Protein AF-A0A8J5S423-F1 (afdb_monomer_lite)

Foldseek 3Di:
DDDDDDDDDDDDDDDDDDDDDDDDDDDDDDDDDPPPPPDPDPPPPPQDDLLCQQVDPVNLLVLLVVLLQCLLVLVLVVSLVSLQSSCVSNVNPCSQVSRQLVSNQNSLLVCCVVPNLVVSLVSLVSCVVSPHAVVSNDDPSSVVSLVVSLVVCVVVVVVVVSVVSVVSVCVRNVSPDDPD

Radius of gyration: 28.6 Å; chains: 1; bounding box: 34×85×87 Å

Organism: Zizania palustris (NCBI:txid103762)

Sequence (180 aa):
MALAMTSSTPQPPPDFRRRRRRPRLQPAAPGPRSSCSPSPSPKAKALPLLSDVGRDPTTIKYYSRVASSLAGAGRLREFLLAAEGLRAASGGAGFEGRISRHLLSRGVADALRDHGLPHVLEFFRDANRVGIRAAMMLDSDASDTVAAACRLLLGESRMVEFVEVVEALARNVASNLPNV

Structure (mmCIF, N/CA/C/O backbone):
data_AF-A0A8J5S423-F1
#
_entry.id   AF-A0A8J5S423-F1
#
loop_
_atom_site.group_PDB
_atom_site.id
_atom_site.type_symbol
_atom_site.label_atom_id
_atom_site.label_alt_id
_atom_site.label_comp_id
_atom_site.label_asym_id
_atom_site.label_entity_id
_atom_site.label_seq_id
_atom_site.pdbx_PDB_ins_code
_atom_site.Cartn_x
_atom_site.Cartn_y
_atom_site.Cartn_z
_atom_site.occupancy
_atom_site.B_iso_or_equiv
_atom_site.auth_seq_id
_atom_site.auth_comp_id
_atom_site.auth_asym_id
_atom_site.auth_atom_id
_atom_site.pdbx_PDB_model_num
ATOM 1 N N . MET A 1 1 ? 11.941 -46.497 48.799 1.00 43.31 1 MET A N 1
ATOM 2 C CA . MET A 1 1 ? 11.034 -47.078 47.781 1.00 43.31 1 MET A CA 1
ATOM 3 C C . MET A 1 1 ? 10.722 -45.954 46.795 1.00 43.31 1 MET A C 1
ATOM 5 O O . MET A 1 1 ? 10.019 -45.039 47.179 1.00 43.31 1 MET A O 1
ATOM 9 N N . ALA A 1 2 ? 11.537 -45.712 45.764 1.00 44.97 2 ALA A N 1
ATOM 10 C CA . ALA A 1 2 ? 11.645 -46.403 44.466 1.00 44.97 2 ALA A CA 1
ATOM 11 C C . ALA A 1 2 ? 10.384 -46.247 43.581 1.00 44.97 2 ALA A C 1
ATOM 13 O O . ALA A 1 2 ? 9.296 -46.653 43.970 1.00 44.97 2 ALA A O 1
ATOM 14 N N . LEU A 1 3 ? 10.594 -45.600 42.427 1.00 47.16 3 LEU A N 1
ATOM 15 C CA . LEU A 1 3 ? 9.656 -45.019 41.453 1.00 47.16 3 LEU A CA 1
ATOM 16 C C . LEU A 1 3 ? 8.924 -46.054 40.581 1.00 47.16 3 LEU A C 1
ATOM 18 O O . LEU A 1 3 ? 9.516 -47.069 40.227 1.00 47.16 3 LEU A O 1
ATOM 22 N N . ALA A 1 4 ? 7.731 -45.705 40.082 1.00 48.38 4 ALA A N 1
ATOM 23 C CA . ALA A 1 4 ? 7.267 -46.152 38.764 1.00 48.38 4 ALA A CA 1
ATOM 24 C C . ALA A 1 4 ? 6.258 -45.158 38.156 1.00 48.38 4 ALA A C 1
ATOM 26 O O . ALA A 1 4 ? 5.105 -45.068 38.568 1.00 48.38 4 ALA A O 1
ATOM 27 N N . MET A 1 5 ? 6.737 -44.411 37.162 1.00 46.78 5 MET A N 1
ATOM 28 C CA . MET A 1 5 ? 5.9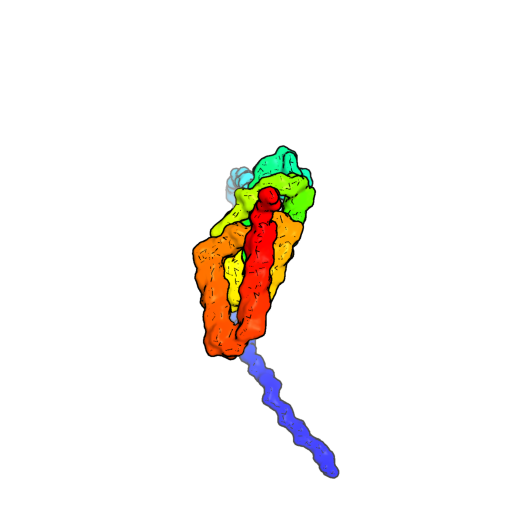57 -43.663 36.175 1.00 46.78 5 MET A CA 1
ATOM 29 C C . MET A 1 5 ? 5.451 -44.639 35.107 1.00 46.78 5 MET A C 1
ATOM 31 O O . MET A 1 5 ? 6.238 -45.465 34.645 1.00 46.78 5 MET A O 1
ATOM 35 N N . THR A 1 6 ? 4.209 -44.505 34.630 1.00 56.97 6 THR A N 1
ATOM 36 C CA . THR A 1 6 ? 3.843 -45.034 33.305 1.00 56.97 6 THR A CA 1
ATOM 37 C C . THR A 1 6 ? 3.117 -43.969 32.490 1.00 56.97 6 THR A C 1
ATOM 39 O O . THR A 1 6 ? 2.113 -43.392 32.894 1.00 56.97 6 THR A O 1
ATOM 42 N N . SER A 1 7 ? 3.750 -43.665 31.362 1.00 41.97 7 SER A N 1
ATOM 43 C CA . SER A 1 7 ? 3.350 -42.766 30.287 1.00 41.97 7 SER A CA 1
ATOM 44 C C . SER A 1 7 ? 2.575 -43.572 29.240 1.00 41.97 7 SER A C 1
ATOM 46 O O . SER A 1 7 ? 2.866 -44.754 29.040 1.00 41.97 7 SER A O 1
ATOM 48 N N . SER A 1 8 ? 1.589 -42.976 28.567 1.00 46.00 8 SER A N 1
ATOM 49 C CA . SER A 1 8 ? 0.878 -43.617 27.450 1.00 46.00 8 SER A CA 1
ATOM 50 C C . SER A 1 8 ? 0.351 -42.577 26.454 1.00 46.00 8 SER A C 1
ATOM 52 O O . SER A 1 8 ? -0.717 -42.009 26.651 1.00 46.00 8 SER A O 1
ATOM 54 N N . THR A 1 9 ? 1.084 -42.375 25.357 1.00 54.28 9 THR A N 1
ATOM 55 C CA . THR A 1 9 ? 0.652 -41.666 24.134 1.00 54.28 9 THR A CA 1
ATOM 56 C C . THR A 1 9 ? 1.403 -42.289 22.938 1.00 54.28 9 THR A C 1
ATOM 58 O O . THR A 1 9 ? 2.501 -42.806 23.136 1.00 54.28 9 THR A O 1
ATOM 61 N N . PRO A 1 10 ? 0.958 -42.121 21.680 1.00 49.56 10 PRO A N 1
ATOM 62 C CA . PRO A 1 10 ? -0.181 -42.738 20.991 1.00 49.56 10 PRO A CA 1
ATOM 63 C C . PRO A 1 10 ? 0.266 -43.754 19.905 1.00 49.56 10 PRO A C 1
ATOM 65 O O . PRO A 1 10 ? 1.390 -43.702 19.410 1.00 49.56 10 PRO A O 1
ATOM 68 N N . GLN A 1 11 ? -0.631 -44.648 19.470 1.00 50.19 11 GLN A N 1
ATOM 69 C CA . GLN A 1 11 ? -0.379 -45.607 18.378 1.00 50.19 11 GLN A CA 1
ATOM 70 C C . GLN A 1 11 ? -1.007 -45.142 17.041 1.00 50.19 11 GLN A C 1
ATOM 72 O O . GLN A 1 11 ? -2.181 -44.766 17.039 1.00 50.19 11 GLN A O 1
ATOM 77 N N . PRO A 1 12 ? -0.281 -45.184 15.903 1.00 58.66 12 PRO A N 1
ATOM 78 C CA . PRO A 1 12 ? -0.814 -44.853 14.577 1.00 58.66 12 PRO A CA 1
ATOM 79 C C . PRO A 1 12 ? -1.509 -46.055 13.892 1.00 58.66 12 PRO A C 1
ATOM 81 O O . PRO A 1 12 ? -1.185 -47.206 14.199 1.00 58.66 12 PRO A O 1
ATOM 84 N N . PRO A 1 13 ? -2.439 -45.821 12.941 1.00 66.38 13 PRO A N 1
ATOM 85 C CA . PRO A 1 13 ? -3.102 -46.886 12.186 1.00 66.38 13 PRO A CA 1
ATOM 86 C C . PRO A 1 13 ? -2.179 -47.525 11.123 1.00 66.38 13 PRO A C 1
ATOM 88 O O . PRO A 1 13 ? -1.301 -46.849 10.585 1.00 66.38 13 PRO A O 1
ATOM 91 N N . PRO A 1 14 ? -2.367 -48.818 10.787 1.00 53.50 14 PRO A N 1
ATOM 92 C CA . PRO A 1 14 ? -1.494 -49.544 9.867 1.00 53.50 14 PRO A CA 1
ATOM 93 C C . PRO A 1 14 ? -1.810 -49.312 8.378 1.00 53.50 14 PRO A C 1
ATOM 95 O O . PRO A 1 14 ? -2.955 -49.395 7.932 1.00 53.50 14 PRO A O 1
ATOM 98 N N . ASP A 1 15 ? -0.738 -49.125 7.602 1.00 43.88 15 ASP A N 1
ATOM 99 C CA . ASP A 1 15 ? -0.697 -49.091 6.138 1.00 43.88 15 ASP A CA 1
ATOM 100 C C . ASP A 1 15 ? -1.063 -50.447 5.505 1.00 43.88 15 ASP A C 1
ATOM 102 O O . ASP A 1 15 ? -0.307 -51.422 5.577 1.00 43.88 15 ASP A O 1
ATOM 106 N N . PHE A 1 16 ? -2.160 -50.499 4.747 1.00 42.00 16 PHE A N 1
ATOM 107 C CA . PHE A 1 16 ? -2.440 -51.621 3.848 1.00 42.00 16 PHE A CA 1
ATOM 108 C C . PHE A 1 16 ? -1.666 -51.485 2.531 1.00 42.00 16 PHE A C 1
ATOM 110 O O . PHE A 1 16 ? -2.187 -51.101 1.484 1.00 42.00 16 PHE A O 1
ATOM 117 N N . ARG A 1 17 ? -0.394 -51.897 2.553 1.00 41.16 17 ARG A N 1
ATOM 118 C CA . ARG A 1 17 ? 0.333 -52.287 1.338 1.00 41.16 17 ARG A CA 1
ATOM 119 C C . ARG A 1 17 ? -0.043 -53.713 0.941 1.00 41.16 17 ARG A C 1
ATOM 121 O O . ARG A 1 17 ? 0.422 -54.648 1.581 1.00 41.16 17 ARG A O 1
ATOM 128 N N . ARG A 1 18 ? -0.753 -53.908 -0.180 1.00 41.28 18 ARG A N 1
ATOM 129 C CA . ARG A 1 18 ? -0.580 -55.090 -1.061 1.00 41.28 18 ARG A CA 1
ATOM 130 C C . ARG A 1 18 ? -1.420 -54.991 -2.340 1.00 41.28 18 ARG A C 1
ATOM 132 O O . ARG A 1 18 ? -2.567 -55.409 -2.376 1.00 41.28 18 ARG A O 1
ATOM 139 N N . ARG A 1 19 ? -0.776 -54.615 -3.447 1.00 39.91 19 ARG A N 1
ATOM 140 C CA . ARG A 1 19 ? -0.664 -55.511 -4.614 1.00 39.91 19 ARG A CA 1
ATOM 141 C C . ARG A 1 19 ? 0.365 -54.981 -5.606 1.00 39.91 19 ARG A C 1
ATOM 143 O O . ARG A 1 19 ? 0.083 -54.203 -6.506 1.00 39.91 19 ARG A O 1
ATOM 150 N N . ARG A 1 20 ? 1.586 -55.496 -5.452 1.00 44.31 20 ARG A N 1
ATOM 151 C CA . ARG A 1 20 ? 2.531 -55.637 -6.559 1.00 44.31 20 ARG A CA 1
ATOM 152 C C . ARG A 1 20 ? 1.884 -56.532 -7.621 1.00 44.31 20 ARG A C 1
ATOM 154 O O . ARG A 1 20 ? 1.627 -57.703 -7.354 1.00 44.31 20 ARG A O 1
ATOM 161 N N . ARG A 1 21 ? 1.685 -56.016 -8.830 1.00 43.97 21 ARG A N 1
ATOM 162 C CA . ARG A 1 21 ? 1.721 -56.825 -10.053 1.00 43.97 21 ARG A CA 1
ATOM 163 C C . ARG A 1 21 ? 2.684 -56.144 -11.016 1.00 43.97 21 ARG A C 1
ATOM 165 O O . ARG A 1 21 ? 2.407 -55.079 -11.546 1.00 43.97 21 ARG A O 1
ATOM 172 N N . ARG A 1 22 ? 3.854 -56.754 -11.159 1.00 47.19 22 ARG A N 1
ATOM 173 C CA . ARG A 1 22 ? 4.866 -56.477 -12.183 1.00 47.19 22 ARG A CA 1
ATOM 174 C C . ARG A 1 22 ? 5.007 -57.770 -13.017 1.00 47.19 22 ARG A C 1
ATOM 176 O O . ARG A 1 22 ? 4.489 -58.803 -12.595 1.00 47.19 22 ARG A O 1
ATOM 183 N N . PRO A 1 23 ? 5.660 -57.732 -14.181 1.00 45.72 23 PRO A N 1
ATOM 184 C CA . PRO A 1 23 ? 5.053 -57.576 -15.499 1.00 45.72 23 PRO A CA 1
ATOM 185 C C . PRO A 1 23 ? 5.061 -58.893 -16.296 1.00 45.72 23 PRO A C 1
ATOM 187 O O . PRO A 1 23 ? 5.948 -59.723 -16.118 1.00 45.72 23 PRO A O 1
ATOM 190 N N . ARG A 1 24 ? 4.103 -59.080 -17.211 1.00 38.50 24 ARG A N 1
ATOM 191 C CA . ARG A 1 24 ? 4.120 -60.218 -18.142 1.00 38.50 24 ARG A CA 1
ATOM 192 C C . ARG A 1 24 ? 4.759 -59.768 -19.456 1.00 38.50 24 ARG A C 1
ATOM 194 O O . ARG A 1 24 ? 4.181 -58.963 -20.175 1.00 38.50 24 ARG A O 1
ATOM 201 N N . LEU A 1 25 ? 5.962 -60.270 -19.720 1.00 40.72 25 LEU A N 1
ATOM 202 C CA . LEU A 1 25 ? 6.638 -60.195 -21.013 1.00 40.72 25 LEU A CA 1
ATOM 203 C C . LEU A 1 25 ? 5.853 -61.036 -22.032 1.00 40.72 25 LEU A C 1
ATOM 205 O O . LEU A 1 25 ? 5.560 -62.202 -21.767 1.00 40.72 25 LEU A O 1
ATOM 209 N N . GLN A 1 26 ? 5.539 -60.457 -23.188 1.00 47.12 26 GLN A N 1
ATOM 210 C CA . GLN A 1 26 ? 5.274 -61.195 -24.425 1.00 47.12 26 GLN A CA 1
ATOM 211 C C . GLN A 1 26 ? 6.060 -60.525 -25.566 1.00 47.12 26 GLN A C 1
ATOM 213 O O . GLN A 1 26 ? 5.996 -59.300 -25.681 1.00 47.12 26 GLN A O 1
ATOM 218 N N . PRO A 1 27 ? 6.819 -61.288 -26.372 1.00 45.03 27 PRO A N 1
ATOM 219 C CA . PRO A 1 27 ? 7.501 -60.793 -27.566 1.00 45.03 27 PRO A CA 1
ATOM 220 C C . PRO A 1 27 ? 6.748 -61.144 -28.869 1.00 45.03 27 PRO A C 1
ATOM 222 O O . PRO A 1 27 ? 6.054 -62.156 -28.902 1.00 45.03 27 PRO A O 1
ATOM 225 N N . ALA A 1 28 ? 6.995 -60.334 -29.919 1.00 38.12 28 ALA A N 1
ATOM 226 C CA . ALA A 1 28 ? 6.654 -60.443 -31.365 1.00 38.12 28 ALA A CA 1
ATOM 227 C C . ALA A 1 28 ? 5.706 -59.307 -31.819 1.00 38.12 28 ALA A C 1
ATOM 229 O O . ALA A 1 28 ? 4.740 -59.028 -31.125 1.00 38.12 28 ALA A O 1
ATOM 230 N N . ALA A 1 29 ? 5.854 -58.575 -32.931 1.00 47.22 29 ALA A N 1
ATOM 231 C CA . ALA A 1 29 ? 6.768 -58.517 -34.082 1.00 47.22 29 ALA A CA 1
ATOM 232 C C . ALA A 1 29 ? 6.645 -57.081 -34.702 1.00 47.22 29 ALA A C 1
ATOM 234 O O . ALA A 1 29 ? 5.793 -56.313 -34.246 1.00 47.22 29 ALA A O 1
ATOM 235 N N . PRO A 1 30 ? 7.468 -56.656 -35.686 1.00 47.84 30 PRO A N 1
ATOM 236 C CA . PRO A 1 30 ? 7.615 -55.242 -36.051 1.00 47.84 30 PRO A CA 1
ATOM 237 C C . PRO A 1 30 ? 6.542 -54.752 -37.044 1.00 47.84 30 PRO A C 1
ATOM 239 O O . PRO A 1 30 ? 6.452 -55.237 -38.168 1.00 47.84 30 PRO A O 1
ATOM 242 N N . GLY A 1 31 ? 5.760 -53.751 -36.628 1.00 41.75 31 GLY A N 1
ATOM 243 C CA . GLY A 1 31 ? 4.849 -52.965 -37.472 1.00 41.75 31 GLY A CA 1
ATOM 244 C C . GLY A 1 31 ? 5.438 -51.590 -37.833 1.00 41.75 31 GLY A C 1
ATOM 245 O O . GLY A 1 31 ? 6.354 -51.124 -37.152 1.00 41.75 31 GLY A O 1
ATOM 246 N N . PRO A 1 32 ? 4.968 -50.950 -38.918 1.00 43.28 32 PRO A N 1
ATOM 247 C CA . PRO A 1 32 ? 5.716 -49.945 -39.666 1.00 43.28 32 PRO A CA 1
ATOM 248 C C . PRO A 1 32 ? 5.906 -48.641 -38.888 1.00 43.28 32 PRO A C 1
ATOM 250 O O . PRO A 1 32 ? 5.054 -48.204 -38.116 1.00 43.28 32 PRO A O 1
ATOM 253 N N . ARG A 1 33 ? 7.061 -48.015 -39.127 1.00 47.50 33 ARG A N 1
ATOM 254 C CA . ARG A 1 33 ? 7.491 -46.747 -38.538 1.00 47.50 33 ARG A CA 1
ATOM 255 C C . ARG A 1 33 ? 6.477 -45.647 -38.864 1.00 47.50 33 ARG A C 1
ATOM 257 O O . ARG A 1 33 ? 6.508 -45.081 -39.950 1.00 47.50 33 ARG A O 1
ATOM 264 N N . SER A 1 34 ? 5.622 -45.317 -37.900 1.00 43.59 34 SER A N 1
ATOM 265 C CA . SER A 1 34 ? 4.985 -44.004 -37.857 1.00 43.59 34 SER A CA 1
ATOM 266 C C . SER A 1 34 ? 6.089 -42.986 -37.588 1.00 43.59 34 SER A C 1
ATOM 268 O O . SER A 1 34 ? 6.677 -42.959 -36.503 1.00 43.59 34 SER A O 1
ATOM 270 N N . SER A 1 35 ? 6.435 -42.196 -38.601 1.00 49.72 35 SER A N 1
ATOM 271 C CA . SER A 1 35 ? 7.267 -41.012 -38.440 1.00 49.72 35 SER A CA 1
ATOM 272 C C . SER A 1 35 ? 6.474 -39.979 -37.640 1.00 49.72 35 SER A C 1
ATOM 274 O O . SER A 1 35 ? 5.864 -39.071 -38.203 1.00 49.72 35 SER A O 1
ATOM 276 N N . CYS A 1 36 ? 6.470 -40.124 -36.316 1.00 41.59 36 CYS A N 1
ATOM 277 C CA . CYS A 1 36 ? 6.138 -39.028 -35.423 1.00 41.59 36 CYS A CA 1
ATOM 278 C C . CYS A 1 36 ? 7.221 -37.965 -35.606 1.00 41.59 36 CYS A C 1
ATOM 280 O O . CYS A 1 36 ? 8.282 -38.017 -34.984 1.00 41.59 36 CYS A O 1
ATOM 282 N N . SER A 1 37 ? 6.960 -37.007 -36.493 1.00 54.91 37 SER A N 1
ATOM 283 C CA . SER A 1 37 ? 7.605 -35.704 -36.436 1.00 54.91 37 SER A CA 1
ATOM 284 C C . SER A 1 37 ? 7.499 -35.205 -34.992 1.00 54.91 37 SER A C 1
ATOM 286 O O . SER A 1 37 ? 6.381 -35.188 -34.464 1.00 54.91 37 SER A O 1
ATOM 288 N N . PRO A 1 38 ? 8.604 -34.832 -34.324 1.00 54.28 38 PRO A N 1
ATOM 289 C CA . PRO A 1 38 ? 8.511 -34.249 -32.999 1.00 54.28 38 PRO A CA 1
ATOM 290 C C . PRO A 1 38 ? 7.680 -32.975 -33.130 1.00 54.28 38 PRO A C 1
ATOM 292 O O . PRO A 1 38 ? 8.092 -32.013 -33.777 1.00 54.28 38 PRO A O 1
ATOM 295 N N . SER A 1 39 ? 6.475 -32.989 -32.559 1.00 58.88 39 SER A N 1
ATOM 296 C CA . SER A 1 39 ? 5.691 -31.777 -32.358 1.00 58.88 39 SER A CA 1
ATOM 297 C C . SER A 1 39 ? 6.609 -30.757 -31.685 1.00 58.88 39 SER A C 1
ATOM 299 O O . SER A 1 39 ? 7.249 -31.128 -30.692 1.00 58.88 39 SER A O 1
ATOM 301 N N . PRO A 1 40 ? 6.719 -29.515 -32.188 1.00 55.31 40 PRO A N 1
ATOM 302 C CA . PRO A 1 40 ? 7.543 -28.517 -31.535 1.00 55.31 40 PRO A CA 1
ATOM 303 C C . PRO A 1 40 ? 7.009 -28.364 -30.115 1.00 55.31 40 PRO A C 1
ATOM 305 O O . PRO A 1 40 ? 5.861 -27.966 -29.908 1.00 55.31 40 PRO A O 1
ATOM 308 N N . SER A 1 41 ? 7.826 -28.746 -29.134 1.00 62.72 41 SER A N 1
ATOM 309 C CA . SER A 1 41 ? 7.550 -28.432 -27.743 1.00 62.72 41 SER A CA 1
ATOM 310 C C . SER A 1 41 ? 7.286 -26.927 -27.661 1.00 62.72 41 SER A C 1
ATOM 312 O O . SER A 1 41 ? 7.962 -26.155 -28.357 1.00 62.72 41 SER A O 1
ATOM 314 N N . PRO A 1 42 ? 6.289 -26.475 -26.880 1.00 57.09 42 PRO A N 1
ATOM 315 C CA . PRO A 1 42 ? 6.073 -25.052 -26.703 1.00 57.09 42 PRO A CA 1
ATOM 316 C C . PRO A 1 42 ? 7.377 -24.491 -26.149 1.00 57.09 42 PRO A C 1
ATOM 318 O O . PRO A 1 42 ? 7.755 -24.803 -25.020 1.00 57.09 42 PRO A O 1
ATOM 321 N N . LYS A 1 43 ? 8.113 -23.733 -26.976 1.00 59.75 43 LYS A N 1
ATOM 322 C CA . LYS A 1 43 ? 9.325 -23.041 -26.543 1.00 59.75 43 LYS A CA 1
ATOM 323 C C . LYS A 1 43 ? 8.914 -22.252 -25.312 1.00 59.75 43 LYS A C 1
ATOM 325 O O . LYS A 1 43 ? 8.079 -21.351 -25.424 1.00 59.75 43 LYS A O 1
ATOM 330 N N . ALA A 1 44 ? 9.431 -22.642 -24.148 1.00 64.00 44 ALA A N 1
ATOM 331 C CA . ALA A 1 44 ? 9.236 -21.883 -22.929 1.00 64.00 44 ALA A CA 1
ATOM 332 C C . ALA A 1 44 ? 9.658 -20.453 -23.266 1.00 64.00 44 ALA A C 1
ATOM 334 O O . ALA A 1 44 ? 10.802 -20.223 -23.665 1.00 64.00 44 ALA A O 1
ATOM 335 N N . LYS A 1 45 ? 8.702 -19.519 -23.246 1.00 68.69 45 LYS A N 1
ATOM 336 C CA . LYS A 1 45 ? 9.008 -18.117 -23.510 1.00 68.69 45 LYS A CA 1
ATOM 337 C C . LYS A 1 45 ? 10.022 -17.715 -22.450 1.00 68.69 45 LYS A C 1
ATOM 339 O O . LYS A 1 45 ? 9.718 -17.810 -21.262 1.00 68.69 45 LYS A O 1
ATOM 344 N N . ALA A 1 46 ? 11.228 -17.360 -22.887 1.00 80.81 46 ALA A N 1
ATOM 345 C CA . ALA A 1 46 ? 12.254 -16.870 -21.987 1.00 80.81 46 ALA A CA 1
ATOM 346 C C . ALA A 1 46 ? 11.669 -15.691 -21.204 1.00 80.81 46 ALA A C 1
ATOM 348 O O . ALA A 1 46 ? 11.005 -14.827 -21.784 1.00 80.81 46 ALA A O 1
ATOM 349 N N . LEU A 1 47 ? 11.847 -15.705 -19.884 1.00 83.88 47 LEU A N 1
ATOM 350 C CA . LEU A 1 47 ? 11.416 -14.586 -19.060 1.00 83.88 47 LEU A CA 1
ATOM 351 C C . LEU A 1 47 ? 12.278 -13.371 -19.426 1.00 83.88 47 LEU A C 1
ATOM 353 O O . LEU A 1 47 ? 13.492 -13.535 -19.578 1.00 83.88 47 LEU A O 1
ATOM 357 N N . PRO A 1 48 ? 11.677 -12.181 -19.589 1.00 85.88 48 PRO A N 1
ATOM 358 C CA . PRO A 1 48 ? 12.449 -10.977 -19.867 1.00 85.88 48 PRO A CA 1
ATOM 359 C C . PRO A 1 48 ? 13.406 -10.716 -18.701 1.00 85.88 48 PRO A C 1
ATOM 361 O O . PRO A 1 48 ? 13.052 -11.009 -17.561 1.00 85.88 48 PRO A O 1
ATOM 364 N N . LEU A 1 49 ? 14.615 -10.213 -18.959 1.00 86.94 49 LEU A N 1
ATOM 365 C CA . LEU A 1 49 ? 15.595 -9.963 -17.900 1.00 86.94 49 LEU A CA 1
ATOM 366 C C . LEU A 1 49 ? 15.329 -8.609 -17.238 1.00 86.94 49 LEU A C 1
ATOM 368 O O . LEU A 1 49 ? 14.938 -7.649 -17.897 1.00 86.94 49 LEU A O 1
ATOM 372 N N . LEU A 1 50 ? 15.612 -8.484 -15.937 1.00 81.69 50 LEU A N 1
ATOM 373 C CA . LEU A 1 50 ? 15.509 -7.190 -15.245 1.00 81.69 50 LEU A CA 1
ATOM 374 C C . LEU A 1 50 ? 16.454 -6.129 -15.830 1.00 81.69 50 LEU A C 1
ATOM 376 O O . LEU A 1 50 ? 16.125 -4.949 -15.797 1.00 81.69 50 LEU A O 1
ATOM 380 N N . SER A 1 51 ? 17.588 -6.533 -16.409 1.00 82.12 51 SER A N 1
ATOM 381 C CA . SER A 1 51 ? 18.520 -5.631 -17.103 1.00 82.12 51 SER A CA 1
ATOM 382 C C . SER A 1 51 ? 17.923 -4.959 -18.340 1.00 82.12 51 SER A C 1
ATOM 384 O O . SER A 1 51 ? 18.457 -3.954 -18.804 1.00 82.12 51 SER A O 1
ATOM 386 N N . ASP A 1 52 ? 16.837 -5.511 -18.884 1.00 83.50 52 ASP A N 1
ATOM 387 C CA . ASP A 1 52 ? 16.166 -4.966 -20.065 1.00 83.50 52 ASP A CA 1
ATOM 388 C C . ASP A 1 52 ? 15.117 -3.909 -19.686 1.00 83.50 52 ASP A C 1
ATOM 390 O O . ASP A 1 52 ? 14.587 -3.212 -20.556 1.00 83.50 52 ASP A O 1
ATOM 394 N N . VAL A 1 53 ? 14.827 -3.745 -18.388 1.00 79.19 53 VAL A N 1
ATOM 395 C CA . VAL A 1 53 ? 14.001 -2.647 -17.877 1.00 79.19 53 VAL A CA 1
ATOM 396 C C . VAL A 1 53 ? 14.682 -1.323 -18.241 1.00 79.19 53 VAL A C 1
ATOM 398 O O . VAL A 1 53 ? 15.843 -1.097 -17.926 1.00 79.19 53 VAL A O 1
ATOM 401 N N . GLY A 1 54 ? 13.955 -0.448 -18.936 1.00 73.75 54 GLY A N 1
ATOM 402 C CA . GLY A 1 54 ? 14.464 0.840 -19.425 1.00 73.75 54 GLY A CA 1
ATOM 403 C C . GLY A 1 54 ? 14.896 0.818 -20.894 1.00 73.75 54 GLY A C 1
ATOM 404 O O . GLY A 1 54 ? 14.807 1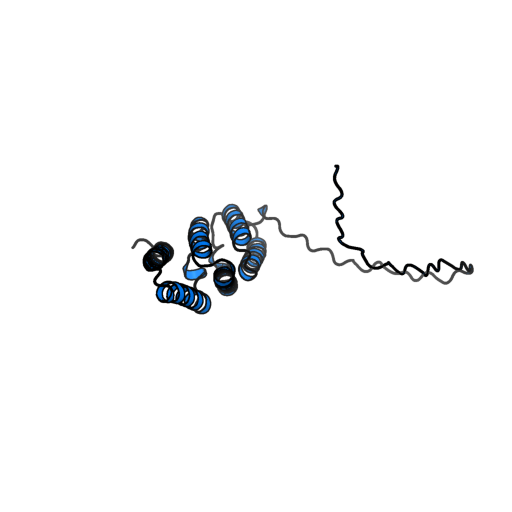.846 -21.557 1.00 73.75 54 GLY A O 1
ATOM 405 N N . ARG A 1 55 ? 15.266 -0.352 -21.434 1.00 80.31 55 ARG A N 1
ATOM 406 C CA . ARG A 1 55 ? 15.480 -0.555 -22.880 1.00 80.31 55 ARG A CA 1
ATOM 407 C C . ARG A 1 55 ? 14.219 -1.047 -23.577 1.00 80.31 55 ARG A C 1
ATOM 409 O O . ARG A 1 55 ? 13.929 -0.613 -24.687 1.00 80.31 55 ARG A O 1
ATOM 416 N N . ASP A 1 56 ? 13.467 -1.921 -22.911 1.00 84.50 56 ASP A N 1
ATOM 417 C CA . ASP A 1 56 ? 12.237 -2.503 -23.434 1.00 84.50 56 ASP A CA 1
ATOM 418 C C . ASP A 1 56 ? 11.009 -2.140 -22.564 1.00 84.50 56 ASP A C 1
ATOM 420 O O . ASP A 1 56 ? 10.894 -2.571 -21.406 1.00 84.50 56 ASP A O 1
ATOM 424 N N . PRO A 1 57 ? 10.037 -1.384 -23.115 1.00 81.88 57 PRO A N 1
ATOM 425 C CA . PRO A 1 57 ? 8.753 -1.115 -22.470 1.00 81.88 57 PRO A CA 1
ATOM 426 C C . PRO A 1 57 ? 7.935 -2.372 -22.119 1.00 81.88 57 PRO A C 1
ATOM 428 O O . PRO A 1 57 ? 7.087 -2.321 -21.221 1.00 81.88 57 PRO A O 1
ATOM 431 N N . THR A 1 58 ? 8.141 -3.502 -22.804 1.00 87.75 58 THR A N 1
ATOM 432 C CA . THR A 1 58 ? 7.400 -4.743 -22.526 1.00 87.75 58 THR A CA 1
ATOM 433 C C . THR A 1 58 ? 7.892 -5.441 -21.258 1.00 87.75 58 THR A C 1
ATOM 435 O O . THR A 1 58 ? 7.076 -5.954 -20.485 1.00 87.75 58 THR A O 1
ATOM 438 N N . THR A 1 59 ? 9.193 -5.358 -20.973 1.00 89.69 59 THR A N 1
ATOM 439 C CA . THR A 1 59 ? 9.818 -5.886 -19.756 1.00 89.69 59 THR A CA 1
ATOM 440 C C . THR A 1 59 ? 9.292 -5.191 -18.504 1.00 89.69 59 THR A C 1
ATOM 442 O O . THR A 1 59 ? 8.835 -5.858 -17.573 1.00 89.69 59 THR A O 1
ATOM 445 N N . ILE A 1 60 ? 9.263 -3.851 -18.486 1.00 87.62 60 ILE A N 1
ATOM 446 C CA . ILE A 1 60 ? 8.704 -3.110 -17.341 1.00 87.62 60 ILE A CA 1
ATOM 447 C C . ILE A 1 60 ? 7.219 -3.437 -17.143 1.00 87.62 60 ILE A C 1
ATOM 449 O O . ILE A 1 60 ? 6.781 -3.636 -16.015 1.00 87.62 60 ILE A O 1
ATOM 453 N N . LYS A 1 61 ? 6.448 -3.598 -18.228 1.00 89.62 61 LYS A N 1
ATOM 454 C CA . LYS A 1 61 ? 5.036 -4.004 -18.152 1.00 89.62 61 LYS A CA 1
ATOM 455 C C . LYS A 1 61 ? 4.868 -5.393 -17.530 1.00 89.62 61 LYS A C 1
ATOM 457 O O . LYS A 1 61 ? 3.969 -5.584 -16.710 1.00 89.62 61 LYS A O 1
ATOM 462 N N . TYR A 1 62 ? 5.710 -6.354 -17.911 1.00 92.12 62 TYR A N 1
ATOM 463 C CA . TYR A 1 62 ? 5.693 -7.701 -17.343 1.00 92.12 62 TYR A CA 1
ATOM 464 C C . TYR A 1 62 ? 5.940 -7.663 -15.831 1.00 92.12 62 TYR A C 1
ATOM 466 O O . TYR A 1 62 ? 5.116 -8.158 -15.059 1.00 92.12 62 TYR A O 1
ATOM 474 N N . TYR A 1 63 ? 7.017 -7.010 -15.394 1.00 92.44 63 TYR A N 1
ATOM 475 C CA . TYR A 1 63 ? 7.370 -6.964 -13.977 1.00 92.44 63 TYR A CA 1
ATOM 476 C C . TYR A 1 63 ? 6.405 -6.123 -13.134 1.00 92.44 63 TYR A C 1
ATOM 478 O O . TYR A 1 63 ? 6.081 -6.523 -12.017 1.00 92.44 63 TYR A O 1
ATOM 486 N N . SER 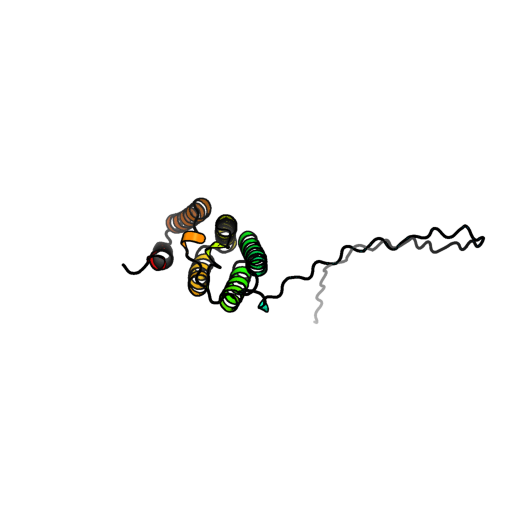A 1 64 ? 5.841 -5.037 -13.673 1.00 92.50 64 SER A N 1
ATOM 487 C CA . SER A 1 64 ? 4.759 -4.301 -13.004 1.00 92.50 64 SER A CA 1
ATOM 488 C C . SER A 1 64 ? 3.520 -5.171 -12.775 1.00 92.50 64 SER A C 1
ATOM 490 O O . SER A 1 64 ? 2.871 -5.059 -11.733 1.00 92.50 64 SER A O 1
ATOM 492 N N . ARG A 1 65 ? 3.198 -6.081 -13.706 1.00 94.94 65 ARG A N 1
ATOM 493 C CA . ARG A 1 65 ? 2.094 -7.037 -13.534 1.00 94.94 65 ARG A CA 1
ATOM 494 C C . ARG A 1 65 ? 2.398 -8.063 -12.444 1.00 94.94 65 ARG A C 1
ATOM 496 O O . ARG A 1 65 ? 1.512 -8.364 -11.648 1.00 94.94 65 ARG A O 1
ATOM 503 N N . VAL A 1 66 ? 3.631 -8.568 -12.387 1.00 95.50 66 VAL A N 1
ATOM 504 C CA . VAL A 1 66 ? 4.074 -9.480 -11.318 1.00 95.50 66 VAL A CA 1
ATOM 505 C C . VAL A 1 66 ? 3.982 -8.793 -9.955 1.00 95.50 66 VAL A C 1
ATOM 507 O O . VAL A 1 66 ? 3.353 -9.336 -9.052 1.00 95.50 66 VAL A O 1
ATOM 510 N N . ALA A 1 67 ? 4.513 -7.574 -9.824 1.00 95.94 67 ALA A N 1
ATOM 511 C CA . ALA A 1 67 ? 4.415 -6.786 -8.596 1.00 95.94 67 ALA A CA 1
ATOM 512 C C . ALA A 1 67 ? 2.949 -6.550 -8.190 1.00 95.94 67 ALA A C 1
ATOM 514 O O . ALA A 1 67 ? 2.567 -6.819 -7.055 1.00 95.94 67 ALA A O 1
ATOM 515 N N . SER A 1 68 ? 2.096 -6.153 -9.137 1.00 96.75 68 SER A N 1
ATOM 516 C CA . SER A 1 68 ? 0.660 -5.975 -8.881 1.00 96.75 68 SER A CA 1
ATOM 517 C C . SER A 1 68 ? -0.013 -7.261 -8.384 1.00 96.75 68 SER A C 1
ATOM 519 O O . SER A 1 68 ? -0.861 -7.210 -7.500 1.00 96.75 68 SER A O 1
ATOM 521 N N . SER A 1 69 ? 0.372 -8.421 -8.925 1.00 97.75 69 SER A N 1
ATOM 522 C CA . SER A 1 69 ? -0.155 -9.718 -8.488 1.00 97.75 69 SER A CA 1
ATOM 523 C C . SER A 1 69 ? 0.312 -10.111 -7.088 1.00 97.75 69 SER A C 1
ATOM 525 O O . SER A 1 69 ? -0.446 -10.766 -6.380 1.00 97.75 69 SER A O 1
ATOM 527 N N . LEU A 1 70 ? 1.536 -9.744 -6.691 1.00 97.62 70 LEU A N 1
ATOM 528 C CA . LEU A 1 70 ? 2.020 -9.946 -5.321 1.00 97.62 70 LEU A CA 1
ATOM 529 C C . LEU A 1 70 ? 1.195 -9.115 -4.340 1.00 97.62 70 LEU A C 1
ATOM 531 O O . LEU A 1 70 ? 0.717 -9.651 -3.344 1.00 97.62 70 LEU A O 1
ATOM 535 N N . ALA A 1 71 ? 0.962 -7.842 -4.671 1.00 96.75 71 ALA A N 1
ATOM 536 C CA . ALA A 1 71 ? 0.140 -6.962 -3.854 1.00 96.75 71 ALA A CA 1
ATOM 537 C C . ALA A 1 71 ? -1.285 -7.514 -3.700 1.00 96.75 71 ALA A C 1
ATOM 539 O O . ALA A 1 71 ? -1.742 -7.710 -2.582 1.00 96.75 71 ALA A O 1
ATOM 540 N N . GLY A 1 72 ? -1.940 -7.891 -4.804 1.00 96.06 72 GLY A N 1
ATOM 541 C CA . GLY A 1 72 ? -3.289 -8.470 -4.772 1.00 96.06 72 GLY A CA 1
ATOM 542 C C . GLY A 1 72 ? -3.411 -9.824 -4.068 1.00 96.06 72 GLY A C 1
ATOM 543 O O . GLY A 1 72 ? -4.527 -10.255 -3.800 1.00 96.06 72 GLY A O 1
ATOM 544 N N . ALA A 1 73 ? -2.293 -10.491 -3.777 1.00 95.00 73 ALA A N 1
ATOM 545 C CA . ALA A 1 73 ? -2.241 -11.713 -2.978 1.00 95.00 73 ALA A CA 1
ATOM 546 C C . ALA A 1 73 ? -1.901 -11.446 -1.496 1.00 95.00 73 ALA A C 1
ATOM 548 O O . ALA A 1 73 ? -1.555 -12.385 -0.785 1.00 95.00 73 ALA A O 1
ATOM 549 N N . GLY A 1 74 ? -1.905 -10.183 -1.051 1.00 93.12 74 GLY A N 1
ATOM 550 C CA . GLY A 1 74 ? -1.537 -9.788 0.315 1.00 93.12 74 GLY A CA 1
ATOM 551 C C . GLY A 1 74 ? -0.034 -9.867 0.612 1.00 93.12 74 GLY A C 1
ATOM 552 O O . GLY A 1 74 ? 0.397 -9.610 1.732 1.00 93.12 74 GLY A O 1
ATOM 553 N N . ARG A 1 75 ? 0.808 -10.184 -0.382 1.00 95.69 75 ARG A N 1
ATOM 554 C CA . ARG A 1 75 ? 2.268 -10.327 -0.225 1.00 95.69 75 ARG A CA 1
ATOM 555 C C . ARG A 1 75 ? 2.967 -8.973 -0.309 1.00 95.69 75 ARG A C 1
ATOM 557 O O . ARG A 1 75 ? 3.751 -8.704 -1.223 1.00 95.69 75 ARG A O 1
ATOM 564 N N . LEU A 1 76 ? 2.628 -8.093 0.631 1.00 95.94 76 LEU A N 1
ATOM 565 C CA . LEU A 1 76 ? 3.027 -6.686 0.623 1.00 95.94 76 LEU A CA 1
ATOM 566 C C . LEU A 1 76 ? 4.547 -6.496 0.721 1.00 95.94 76 LEU A C 1
ATOM 568 O O . LEU A 1 76 ? 5.108 -5.638 0.039 1.00 95.94 76 LEU A O 1
ATOM 572 N N . ARG A 1 77 ? 5.244 -7.345 1.486 1.00 95.69 77 ARG A N 1
ATOM 573 C CA . ARG A 1 77 ? 6.710 -7.301 1.600 1.00 95.69 77 ARG A CA 1
ATOM 574 C C . ARG A 1 77 ? 7.400 -7.657 0.283 1.00 95.69 77 ARG A C 1
ATOM 576 O O . ARG A 1 77 ? 8.335 -6.978 -0.133 1.00 95.69 77 ARG A O 1
ATOM 583 N N . GLU A 1 78 ? 6.953 -8.711 -0.391 1.00 96.88 78 GLU A N 1
ATOM 584 C CA . GLU A 1 78 ? 7.503 -9.107 -1.689 1.00 96.88 78 GLU A CA 1
ATOM 585 C C . GLU A 1 78 ? 7.141 -8.118 -2.791 1.00 96.88 78 GLU A C 1
ATOM 587 O O . GLU A 1 78 ? 7.955 -7.884 -3.686 1.00 96.88 78 GLU A O 1
ATOM 592 N N . PHE A 1 79 ? 5.964 -7.496 -2.708 1.00 97.06 79 PHE A N 1
ATOM 593 C CA . PHE A 1 79 ? 5.630 -6.354 -3.548 1.00 97.06 79 PHE A CA 1
ATOM 594 C C . PHE A 1 79 ? 6.638 -5.209 -3.365 1.00 97.06 79 PHE A C 1
ATOM 596 O O . PHE A 1 79 ? 7.141 -4.715 -4.372 1.00 97.06 79 PHE A O 1
ATOM 603 N N . LEU A 1 80 ? 6.989 -4.826 -2.129 1.00 95.81 80 LEU A N 1
ATOM 604 C CA . LEU A 1 80 ? 7.979 -3.768 -1.873 1.00 95.81 80 LEU A CA 1
ATOM 605 C C . LEU A 1 80 ? 9.362 -4.112 -2.434 1.00 95.81 80 LEU A C 1
ATOM 607 O O . LEU A 1 80 ? 9.976 -3.273 -3.088 1.00 95.81 80 LEU A O 1
ATOM 611 N N . LEU A 1 81 ? 9.823 -5.353 -2.254 1.00 95.50 81 LEU A N 1
ATOM 612 C CA . LEU A 1 81 ? 11.092 -5.817 -2.829 1.00 95.50 81 LEU A CA 1
ATOM 613 C C . LEU A 1 81 ? 11.087 -5.732 -4.363 1.00 95.50 81 LEU A C 1
ATOM 615 O O . LEU A 1 81 ? 12.050 -5.266 -4.973 1.00 95.50 81 LEU A O 1
ATOM 619 N N . ALA A 1 82 ? 9.990 -6.155 -4.998 1.00 93.75 82 ALA A N 1
ATOM 620 C CA . ALA A 1 82 ? 9.837 -6.058 -6.446 1.00 93.75 82 ALA A CA 1
ATOM 621 C C . ALA A 1 82 ? 9.773 -4.595 -6.918 1.00 93.75 82 ALA A C 1
ATOM 623 O O . ALA A 1 82 ? 10.379 -4.248 -7.933 1.00 93.75 82 ALA A O 1
ATOM 624 N N . ALA A 1 83 ? 9.064 -3.740 -6.180 1.00 93.06 83 ALA A N 1
ATOM 625 C CA . ALA A 1 83 ? 8.939 -2.315 -6.451 1.00 93.06 83 ALA A CA 1
ATOM 626 C C . ALA A 1 83 ? 10.289 -1.596 -6.376 1.00 93.06 83 ALA A C 1
ATOM 628 O O . ALA A 1 83 ? 10.627 -0.827 -7.274 1.00 93.06 83 ALA A O 1
ATOM 629 N N . GLU A 1 84 ? 11.085 -1.884 -5.349 1.00 92.50 84 GLU A N 1
ATOM 630 C CA . GLU A 1 84 ? 12.418 -1.312 -5.184 1.00 92.50 84 GLU A CA 1
ATOM 631 C C . GLU A 1 84 ? 13.360 -1.731 -6.317 1.00 92.50 84 GLU A C 1
ATOM 633 O O . GLU A 1 84 ? 13.986 -0.874 -6.947 1.00 92.50 84 GLU A O 1
ATOM 638 N N . GLY A 1 85 ? 13.410 -3.031 -6.631 1.00 90.19 85 GLY A N 1
ATOM 639 C CA . GLY A 1 85 ? 14.232 -3.547 -7.726 1.00 90.19 85 GLY A CA 1
ATOM 640 C C . GLY A 1 85 ? 13.833 -2.958 -9.079 1.00 90.19 85 GLY A C 1
ATOM 641 O O . GLY A 1 85 ? 14.692 -2.572 -9.872 1.00 90.19 85 GLY A O 1
ATOM 642 N N . LEU A 1 86 ? 12.529 -2.817 -9.330 1.00 88.12 86 LEU A N 1
ATOM 643 C CA . LEU A 1 86 ? 12.042 -2.251 -10.582 1.00 88.12 86 LEU A CA 1
ATOM 644 C C . LEU A 1 86 ? 12.292 -0.743 -10.670 1.00 88.12 86 LEU A C 1
ATOM 646 O O . LEU A 1 86 ? 12.680 -0.267 -11.732 1.00 88.12 86 LEU A O 1
ATOM 650 N N . ARG A 1 87 ? 12.156 -0.007 -9.560 1.00 87.12 87 ARG A N 1
ATOM 651 C CA . ARG A 1 87 ? 12.522 1.414 -9.474 1.00 87.12 87 ARG A CA 1
ATOM 652 C C . ARG A 1 87 ? 14.001 1.625 -9.785 1.00 87.12 87 ARG A C 1
ATOM 654 O O . ARG A 1 87 ? 14.329 2.533 -10.547 1.00 87.12 87 ARG A O 1
ATOM 661 N N . ALA A 1 88 ? 14.874 0.794 -9.213 1.00 87.69 88 ALA A N 1
ATOM 662 C CA . ALA A 1 88 ? 16.311 0.842 -9.463 1.00 87.69 88 ALA A CA 1
ATOM 663 C C . ALA A 1 88 ? 16.631 0.551 -10.937 1.00 87.69 88 ALA A C 1
ATOM 665 O O . ALA A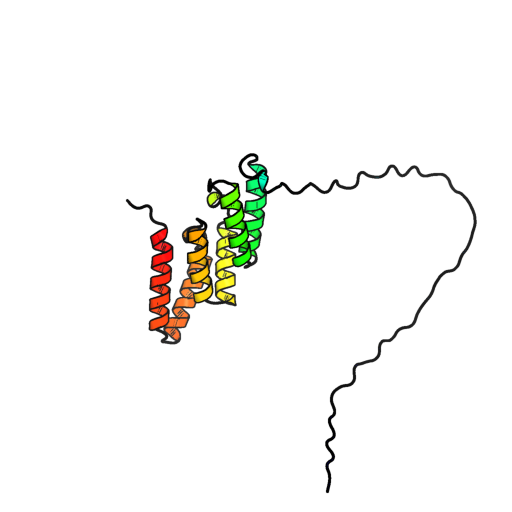 1 88 ? 17.407 1.276 -11.555 1.00 87.69 88 ALA A O 1
ATOM 666 N N . ALA A 1 89 ? 15.982 -0.458 -11.523 1.00 86.25 89 ALA A N 1
ATOM 667 C CA . ALA A 1 89 ? 16.202 -0.842 -12.913 1.00 86.25 89 ALA A CA 1
ATOM 668 C C . ALA A 1 89 ? 15.610 0.163 -13.924 1.00 86.25 89 ALA A C 1
ATOM 670 O O . ALA A 1 89 ? 16.166 0.353 -15.000 1.00 86.25 89 ALA A O 1
ATOM 671 N N . SER A 1 90 ? 14.506 0.842 -13.593 1.00 81.81 90 SER A N 1
ATOM 672 C CA . SER A 1 90 ? 13.830 1.790 -14.491 1.00 81.81 90 SER A CA 1
ATOM 673 C C . SER A 1 90 ? 14.271 3.246 -14.326 1.00 81.81 90 SER A C 1
ATOM 675 O O . SER A 1 90 ? 13.651 4.130 -14.922 1.00 81.81 90 SER A O 1
ATOM 677 N N . GLY A 1 91 ? 15.244 3.533 -13.454 1.00 79.06 91 GLY A N 1
ATOM 678 C CA . GLY A 1 91 ? 15.616 4.907 -13.099 1.00 79.06 91 GLY A CA 1
ATOM 679 C C . GLY A 1 91 ? 14.456 5.717 -12.499 1.00 79.06 91 GLY A C 1
ATOM 680 O O . GLY A 1 91 ? 14.380 6.925 -12.687 1.00 79.06 91 GLY A O 1
ATOM 681 N N . GLY A 1 92 ? 13.500 5.050 -11.842 1.00 71.00 92 GLY A N 1
ATOM 682 C CA . GLY A 1 92 ? 12.327 5.678 -11.221 1.00 71.00 92 GLY A CA 1
ATOM 683 C C . GLY A 1 92 ? 11.179 6.073 -12.162 1.00 71.00 92 GLY A C 1
ATOM 684 O O . GLY A 1 92 ? 10.101 6.422 -11.683 1.00 71.00 92 GLY A O 1
ATOM 685 N N . ALA A 1 93 ? 11.337 5.982 -13.487 1.00 67.94 93 ALA A N 1
ATOM 686 C CA . ALA A 1 93 ? 10.333 6.498 -14.419 1.00 67.94 93 ALA A CA 1
ATOM 687 C C . ALA A 1 93 ? 9.094 5.586 -14.581 1.00 67.94 93 ALA A C 1
ATOM 689 O O . ALA A 1 93 ? 9.137 4.502 -15.171 1.00 67.94 93 ALA A O 1
ATOM 690 N N . GLY A 1 94 ? 7.936 6.074 -14.122 1.00 71.81 94 GLY A N 1
ATOM 691 C CA . GLY A 1 94 ? 6.606 5.561 -14.482 1.00 71.81 94 GLY A CA 1
ATOM 692 C C . GLY A 1 94 ? 6.246 4.177 -13.932 1.00 71.81 94 GLY A C 1
ATOM 693 O O . GLY A 1 94 ? 5.286 3.571 -14.409 1.00 71.81 94 GLY A O 1
ATOM 694 N N . PHE A 1 95 ? 7.010 3.633 -12.985 1.00 80.94 95 PHE A N 1
ATOM 695 C CA . PHE A 1 95 ? 6.683 2.355 -12.349 1.00 80.94 95 PHE A CA 1
ATOM 696 C C . PHE A 1 95 ? 5.352 2.430 -11.585 1.00 80.94 95 PHE A C 1
ATOM 698 O O . PHE A 1 95 ? 4.489 1.579 -11.792 1.00 80.94 95 PHE A O 1
ATOM 705 N N . GLU A 1 96 ? 5.158 3.484 -10.785 1.00 87.12 96 GLU A N 1
ATOM 706 C CA . GLU A 1 96 ? 3.941 3.697 -9.989 1.00 87.12 96 GLU A CA 1
ATOM 707 C C . GLU A 1 96 ? 2.675 3.639 -10.859 1.00 87.12 96 GLU A C 1
ATOM 709 O O . GLU A 1 96 ? 1.750 2.888 -10.562 1.00 87.12 96 GLU A O 1
ATOM 714 N N . GLY A 1 97 ? 2.669 4.342 -11.998 1.00 87.25 97 GLY A N 1
ATOM 715 C CA . GLY A 1 97 ? 1.532 4.364 -12.927 1.00 87.25 97 GLY A CA 1
ATOM 716 C C . GLY A 1 97 ? 1.232 3.027 -13.618 1.00 87.25 97 GLY A C 1
ATOM 717 O O . GLY A 1 97 ? 0.219 2.907 -14.301 1.00 87.25 97 GLY A O 1
ATOM 718 N N . ARG A 1 98 ? 2.098 2.017 -13.466 1.00 90.31 98 ARG A N 1
ATOM 719 C CA . ARG A 1 98 ? 1.905 0.664 -14.011 1.00 90.31 98 ARG A CA 1
ATOM 720 C C . ARG A 1 98 ? 1.453 -0.343 -12.955 1.00 90.31 98 ARG A C 1
ATOM 722 O O . ARG A 1 98 ? 1.128 -1.476 -13.315 1.00 90.31 98 ARG A O 1
ATOM 729 N N . ILE A 1 99 ? 1.432 0.043 -11.679 1.00 93.25 99 ILE A N 1
ATOM 730 C CA . ILE A 1 99 ? 0.885 -0.791 -10.613 1.00 93.25 99 ILE A CA 1
ATOM 731 C C . ILE A 1 99 ? -0.638 -0.725 -10.639 1.00 93.25 99 ILE A C 1
ATOM 733 O O . ILE A 1 99 ? -1.243 0.344 -10.715 1.00 93.25 99 ILE A O 1
ATOM 737 N N . SER A 1 100 ? -1.276 -1.893 -10.579 1.00 95.06 100 SER A N 1
ATOM 738 C CA . SER A 1 100 ? -2.729 -1.975 -10.477 1.00 95.06 100 SER A CA 1
ATOM 739 C C . SER A 1 100 ? -3.185 -1.444 -9.121 1.00 95.06 100 SER A C 1
ATOM 741 O O . SER A 1 100 ? -3.024 -2.119 -8.104 1.00 95.06 100 SER A O 1
ATOM 743 N N . ARG A 1 101 ? -3.802 -0.255 -9.128 1.00 95.06 101 ARG A N 1
ATOM 744 C CA . ARG A 1 101 ? -4.412 0.367 -7.942 1.00 95.06 101 ARG A CA 1
ATOM 745 C C . ARG A 1 101 ? -5.368 -0.591 -7.231 1.00 95.06 101 ARG A C 1
ATOM 747 O O . ARG A 1 101 ? -5.277 -0.758 -6.027 1.00 95.06 101 ARG A O 1
ATOM 754 N N . HIS A 1 102 ? -6.230 -1.264 -7.991 1.00 96.06 102 HIS A N 1
ATOM 755 C CA . HIS A 1 102 ? -7.218 -2.189 -7.437 1.00 96.06 102 HIS A CA 1
ATOM 756 C C . HIS A 1 102 ? -6.574 -3.381 -6.714 1.00 96.06 102 HIS A C 1
ATOM 758 O O . HIS A 1 102 ? -6.958 -3.695 -5.593 1.00 96.06 102 HIS A O 1
ATOM 764 N N . LEU A 1 103 ? -5.571 -4.033 -7.318 1.00 97.06 103 LEU A N 1
ATOM 765 C CA . LEU A 1 103 ? -4.891 -5.158 -6.664 1.00 97.06 103 LEU A CA 1
ATOM 766 C C . LEU A 1 103 ? -4.097 -4.704 -5.440 1.00 97.06 103 LEU A C 1
ATOM 768 O O . LEU A 1 103 ? -4.100 -5.388 -4.423 1.00 97.06 103 LEU A O 1
ATOM 772 N N . LEU A 1 104 ? -3.441 -3.549 -5.528 1.00 96.31 104 LEU A N 1
ATOM 773 C CA . LEU A 1 104 ? -2.705 -2.986 -4.406 1.00 96.31 104 LEU A CA 1
ATOM 774 C C . LEU A 1 104 ? -3.634 -2.643 -3.237 1.00 96.31 104 LEU A C 1
ATOM 776 O O . LEU A 1 104 ? -3.349 -3.014 -2.103 1.00 96.31 104 LEU A O 1
ATOM 780 N N . SER A 1 105 ? -4.763 -1.997 -3.520 1.00 96.50 105 SER A N 1
ATOM 781 C CA . SER A 1 105 ? -5.735 -1.612 -2.501 1.00 96.50 105 SER A CA 1
ATOM 782 C C . SER A 1 105 ? -6.425 -2.815 -1.864 1.00 96.50 105 SER A C 1
ATOM 784 O O . SER A 1 105 ? -6.502 -2.901 -0.641 1.00 96.50 105 SER A O 1
ATOM 786 N N . ARG A 1 106 ? -6.796 -3.816 -2.671 1.00 97.00 106 ARG A N 1
ATOM 787 C CA . ARG A 1 106 ? -7.275 -5.106 -2.164 1.00 97.00 106 ARG A CA 1
ATOM 788 C C . ARG A 1 106 ? -6.258 -5.762 -1.228 1.00 97.00 106 ARG A C 1
ATOM 790 O O . ARG A 1 106 ? -6.626 -6.192 -0.143 1.00 97.00 106 ARG A O 1
ATOM 797 N N . GLY A 1 107 ? -4.986 -5.806 -1.625 1.00 96.75 107 GLY A N 1
ATOM 798 C CA . GLY A 1 107 ? -3.914 -6.357 -0.796 1.00 96.75 107 GLY A CA 1
ATOM 799 C C . GLY A 1 107 ? -3.772 -5.661 0.553 1.00 96.75 107 GLY A C 1
ATOM 800 O O . GLY A 1 107 ? -3.519 -6.311 1.561 1.00 96.75 107 GLY A O 1
ATOM 801 N N . VAL A 1 108 ? -3.969 -4.343 0.578 1.00 96.50 108 VAL A N 1
ATOM 802 C CA . VAL A 1 108 ? -3.972 -3.538 1.805 1.00 96.50 108 VAL A CA 1
ATOM 803 C C . VAL A 1 108 ? -5.184 -3.850 2.674 1.00 96.50 108 VAL A C 1
ATOM 805 O O . VAL A 1 108 ? -5.025 -4.018 3.880 1.00 96.50 108 VAL A O 1
ATOM 808 N N . ALA A 1 109 ? -6.376 -3.958 2.086 1.00 95.88 109 ALA A N 1
ATOM 809 C CA . ALA A 1 109 ? -7.582 -4.335 2.817 1.00 95.88 109 ALA A CA 1
ATOM 810 C C . ALA A 1 109 ? -7.454 -5.740 3.432 1.00 95.88 109 ALA A C 1
ATOM 812 O O . ALA A 1 109 ? -7.816 -5.938 4.589 1.00 95.88 109 ALA A O 1
ATOM 813 N N . ASP A 1 110 ? -6.886 -6.695 2.692 1.00 95.56 110 ASP A N 1
ATOM 814 C CA . ASP A 1 110 ? -6.633 -8.055 3.176 1.00 95.56 110 ASP A CA 1
ATOM 815 C C . ASP A 1 110 ? -5.577 -8.055 4.298 1.00 95.56 110 ASP A C 1
ATOM 817 O O . ASP A 1 110 ? -5.834 -8.566 5.387 1.00 95.56 110 ASP A O 1
ATOM 821 N N . ALA A 1 111 ? -4.445 -7.367 4.114 1.00 94.94 111 ALA A N 1
ATOM 822 C CA . ALA A 1 111 ? -3.420 -7.241 5.153 1.00 94.94 111 ALA A CA 1
ATOM 823 C C . ALA A 1 111 ? -3.935 -6.539 6.420 1.00 94.94 111 ALA A C 1
ATOM 825 O O . ALA A 1 111 ? -3.520 -6.870 7.529 1.00 94.94 111 ALA A O 1
ATOM 826 N N . LEU A 1 112 ? -4.856 -5.585 6.278 1.00 93.81 112 LEU A N 1
ATOM 827 C CA . LEU A 1 112 ? -5.486 -4.922 7.412 1.00 93.81 112 LEU A CA 1
ATOM 828 C C . LEU A 1 112 ? -6.345 -5.892 8.231 1.00 93.81 112 LEU A C 1
ATOM 830 O O . LEU A 1 112 ? -6.332 -5.826 9.459 1.00 93.81 112 LEU A O 1
ATOM 834 N N . ARG A 1 113 ? -7.072 -6.793 7.564 1.00 92.44 113 ARG A N 1
ATOM 835 C CA . ARG A 1 113 ? -7.893 -7.824 8.216 1.00 92.44 113 ARG A CA 1
ATOM 836 C C . ARG A 1 113 ? -7.027 -8.877 8.908 1.00 92.44 113 ARG A C 1
ATOM 838 O O . ARG A 1 113 ? -7.350 -9.279 10.021 1.00 92.44 113 ARG A O 1
ATOM 845 N N . ASP A 1 114 ? -5.922 -9.268 8.280 1.00 93.94 114 ASP A N 1
ATOM 846 C CA . ASP A 1 114 ? -5.071 -10.363 8.758 1.00 93.94 114 ASP A CA 1
ATOM 847 C C . ASP A 1 114 ? -4.028 -9.924 9.801 1.00 93.94 114 ASP A C 1
ATOM 849 O O . ASP A 1 114 ? -3.624 -10.715 10.658 1.00 93.94 114 ASP A O 1
ATOM 853 N N . HIS A 1 115 ? -3.548 -8.680 9.721 1.00 94.19 115 HIS A N 1
ATOM 854 C CA . HIS A 1 115 ? -2.392 -8.198 10.493 1.00 94.19 115 HIS A CA 1
ATOM 855 C C . HIS A 1 115 ? -2.636 -6.875 11.234 1.00 94.19 115 HIS A C 1
ATOM 857 O O . HIS A 1 115 ? -1.827 -6.489 12.080 1.00 94.19 115 HIS A O 1
ATOM 863 N N . GLY A 1 116 ? -3.746 -6.186 10.959 1.00 91.75 116 GLY A N 1
ATOM 864 C CA . GLY A 1 116 ? -4.144 -4.969 11.662 1.00 91.75 116 GLY A CA 1
ATOM 865 C C . GLY A 1 116 ? -3.474 -3.678 11.175 1.00 91.75 116 GLY A C 1
ATOM 866 O O . GLY A 1 116 ? -2.607 -3.657 10.298 1.00 91.75 116 GLY A O 1
ATOM 867 N N . LEU A 1 117 ? -3.910 -2.561 11.771 1.00 92.44 117 LEU A N 1
ATOM 868 C CA . LEU A 1 117 ? -3.497 -1.200 11.403 1.00 92.44 117 LEU A CA 1
ATOM 869 C C . LEU A 1 117 ? -1.981 -0.955 11.486 1.00 92.44 117 LEU A C 1
ATOM 871 O O . LEU A 1 117 ? -1.448 -0.386 10.533 1.00 92.44 117 LEU A O 1
ATOM 875 N N . PRO A 1 118 ? -1.259 -1.375 12.548 1.00 91.50 118 PRO A N 1
ATOM 876 C CA . PRO A 1 118 ? 0.171 -1.085 12.661 1.00 91.50 118 PRO A CA 1
ATOM 877 C C . PRO A 1 118 ? 0.986 -1.627 11.482 1.00 91.50 118 PRO A C 1
ATOM 879 O O . PRO A 1 118 ? 1.839 -0.922 10.944 1.00 91.50 118 PRO A O 1
ATOM 882 N N . HIS A 1 119 ? 0.666 -2.843 11.029 1.00 93.44 119 HIS A N 1
ATOM 883 C CA . HIS A 1 119 ? 1.328 -3.473 9.889 1.00 93.44 119 HIS A CA 1
ATOM 884 C C . HIS A 1 119 ? 1.122 -2.675 8.593 1.00 93.44 119 HIS A C 1
ATOM 886 O O . HIS A 1 119 ? 2.064 -2.423 7.843 1.00 93.44 119 HIS A O 1
ATOM 892 N N . VAL A 1 120 ? -0.109 -2.225 8.345 1.00 94.50 120 VAL A N 1
ATOM 893 C CA . VAL A 1 120 ? -0.453 -1.449 7.146 1.00 94.50 120 VAL A CA 1
ATOM 894 C C . VAL A 1 120 ? 0.169 -0.050 7.169 1.00 94.50 120 VAL A C 1
ATOM 896 O O . VAL A 1 120 ? 0.613 0.446 6.134 1.00 94.50 120 VAL A O 1
ATOM 899 N N . LEU A 1 121 ? 0.254 0.588 8.336 1.00 93.50 121 LEU A N 1
ATOM 900 C CA . LEU A 1 121 ? 0.893 1.899 8.477 1.00 93.50 121 LEU A CA 1
ATOM 901 C C . LEU A 1 121 ? 2.401 1.839 8.224 1.00 93.50 121 LEU A C 1
ATOM 903 O O . LEU A 1 121 ? 2.953 2.740 7.585 1.00 93.50 121 LEU A O 1
ATOM 907 N N . GLU A 1 122 ? 3.062 0.778 8.689 1.00 94.00 122 GLU A N 1
ATOM 908 C CA . GLU A 1 122 ? 4.460 0.517 8.352 1.00 94.00 122 GLU A CA 1
ATOM 909 C C . GLU A 1 122 ? 4.630 0.296 6.845 1.00 94.00 122 GLU A C 1
ATOM 911 O O . GLU A 1 122 ? 5.494 0.914 6.216 1.00 94.00 122 GLU A O 1
ATOM 916 N N . PHE A 1 123 ? 3.746 -0.500 6.244 1.00 95.38 123 PHE A N 1
ATOM 917 C CA . PHE A 1 123 ? 3.736 -0.704 4.803 1.00 95.38 123 PHE A CA 1
ATOM 918 C C . PHE A 1 123 ? 3.582 0.610 4.024 1.00 95.38 123 PHE A C 1
ATOM 920 O O . PHE A 1 123 ? 4.312 0.821 3.059 1.00 95.38 123 PHE A O 1
ATOM 927 N N . PHE A 1 124 ? 2.700 1.526 4.440 1.00 94.56 124 PHE A N 1
ATOM 928 C CA . PHE A 1 124 ? 2.544 2.825 3.774 1.00 94.56 124 PHE A CA 1
ATOM 929 C C . PHE A 1 124 ? 3.820 3.665 3.808 1.00 94.56 124 PHE A C 1
ATOM 931 O O . PHE A 1 124 ? 4.199 4.248 2.788 1.00 94.56 124 PHE A O 1
ATOM 938 N N . ARG A 1 125 ? 4.519 3.676 4.946 1.00 92.81 125 ARG A N 1
ATOM 939 C CA . ARG A 1 125 ? 5.806 4.366 5.087 1.00 92.81 125 ARG A CA 1
ATOM 940 C C . ARG A 1 125 ? 6.842 3.799 4.114 1.00 92.81 125 ARG A C 1
ATOM 942 O O . ARG A 1 125 ? 7.546 4.555 3.439 1.00 92.81 125 ARG A O 1
ATOM 949 N N . ASP A 1 126 ? 6.937 2.477 4.037 1.00 94.75 126 ASP A N 1
ATOM 950 C CA . ASP A 1 126 ? 7.931 1.796 3.206 1.00 94.75 126 ASP A CA 1
ATOM 951 C C . ASP A 1 126 ? 7.587 1.888 1.710 1.00 94.75 126 ASP A C 1
ATOM 953 O O . ASP A 1 126 ? 8.469 2.107 0.877 1.00 94.75 126 ASP A O 1
ATOM 957 N N . ALA A 1 127 ? 6.298 1.837 1.368 1.00 93.56 127 ALA A N 1
ATOM 958 C CA . ALA A 1 127 ? 5.788 2.089 0.024 1.00 93.56 127 ALA A CA 1
ATOM 959 C C . ALA A 1 127 ? 6.134 3.508 -0.451 1.00 93.56 127 ALA A C 1
ATOM 961 O O . ALA A 1 127 ? 6.641 3.685 -1.562 1.00 93.56 127 ALA A O 1
ATOM 962 N N . ASN A 1 128 ? 5.965 4.512 0.414 1.00 91.56 128 ASN A N 1
ATOM 963 C CA . ASN A 1 128 ? 6.333 5.888 0.095 1.00 91.56 128 ASN A CA 1
ATOM 964 C C . ASN A 1 128 ? 7.845 6.029 -0.175 1.00 91.56 128 ASN A C 1
ATOM 966 O O . ASN A 1 128 ? 8.250 6.702 -1.123 1.00 91.56 128 ASN A O 1
ATOM 970 N N . ARG A 1 129 ? 8.700 5.319 0.580 1.00 90.38 129 ARG A N 1
ATOM 971 C CA . ARG A 1 129 ? 10.161 5.274 0.343 1.00 90.38 129 ARG A CA 1
ATOM 972 C C . ARG A 1 129 ? 10.542 4.739 -1.040 1.00 90.38 129 ARG A C 1
ATOM 974 O O . ARG A 1 129 ? 11.534 5.192 -1.619 1.00 90.38 129 ARG A O 1
ATOM 981 N N . VAL A 1 130 ? 9.765 3.801 -1.580 1.00 90.06 130 VAL A N 1
ATOM 982 C CA . VAL A 1 130 ? 9.956 3.263 -2.938 1.00 90.06 130 VAL A CA 1
ATOM 983 C C . VAL A 1 130 ? 9.149 4.021 -4.003 1.00 90.06 130 VAL A C 1
ATOM 985 O O . VAL A 1 130 ? 9.134 3.615 -5.163 1.00 90.06 130 VAL A O 1
ATOM 988 N N . GLY A 1 131 ? 8.542 5.159 -3.650 1.00 89.12 131 GLY A N 1
ATOM 989 C CA . GLY A 1 131 ? 7.839 6.046 -4.581 1.00 89.12 131 GLY A CA 1
ATOM 990 C C . GLY A 1 131 ? 6.417 5.604 -4.935 1.00 89.12 131 GLY A C 1
ATOM 991 O O . GLY A 1 131 ? 5.930 5.954 -6.007 1.00 89.12 131 GLY A O 1
ATOM 992 N N . ILE A 1 132 ? 5.764 4.822 -4.071 1.00 91.62 132 ILE A N 1
ATOM 993 C CA . ILE A 1 132 ? 4.354 4.437 -4.203 1.00 91.62 132 ILE A CA 1
ATOM 994 C C . ILE A 1 132 ? 3.522 5.231 -3.197 1.00 91.62 132 ILE A C 1
ATOM 996 O O . ILE A 1 132 ? 3.672 5.073 -1.986 1.00 91.62 132 ILE A O 1
ATOM 1000 N N . ARG A 1 133 ? 2.627 6.080 -3.704 1.00 90.44 133 ARG A N 1
ATOM 1001 C CA . ARG A 1 133 ? 1.816 6.987 -2.883 1.00 90.44 133 ARG A CA 1
ATOM 1002 C C . ARG A 1 133 ? 0.660 6.287 -2.180 1.00 90.44 133 ARG A C 1
ATOM 1004 O O . ARG A 1 133 ? 0.024 5.395 -2.743 1.00 90.44 133 ARG A O 1
ATOM 1011 N N . ALA A 1 134 ? 0.288 6.773 -0.993 1.00 88.00 134 ALA A N 1
ATOM 1012 C CA . ALA A 1 134 ? -0.848 6.232 -0.233 1.00 88.00 134 ALA A CA 1
ATOM 1013 C C . ALA A 1 134 ? -2.182 6.321 -0.988 1.00 88.00 134 ALA A C 1
ATOM 1015 O O . ALA A 1 134 ? -3.008 5.416 -0.896 1.00 88.00 134 ALA A O 1
ATOM 1016 N N . ALA A 1 135 ? -2.355 7.335 -1.840 1.00 87.31 135 ALA A N 1
ATOM 1017 C CA . ALA A 1 135 ? -3.527 7.456 -2.710 1.00 87.31 135 ALA A CA 1
ATOM 1018 C C . ALA A 1 135 ? -3.710 6.262 -3.681 1.00 87.31 135 ALA A C 1
ATOM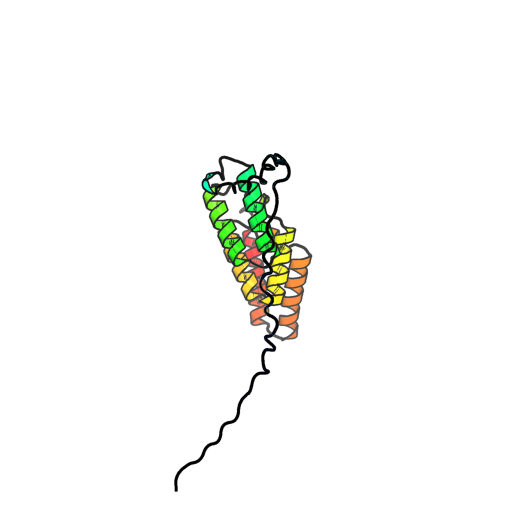 1020 O O . ALA A 1 135 ? -4.837 5.936 -4.063 1.00 87.31 135 ALA A O 1
ATOM 1021 N N . MET A 1 136 ? -2.622 5.578 -4.063 1.00 89.56 136 MET A N 1
ATOM 1022 C CA . MET A 1 136 ? -2.672 4.357 -4.884 1.00 89.56 136 MET A CA 1
ATOM 1023 C C . MET A 1 136 ? -3.087 3.116 -4.081 1.00 89.56 136 MET A C 1
ATOM 1025 O O . MET A 1 136 ? -3.488 2.113 -4.664 1.00 89.56 136 MET A O 1
ATOM 1029 N N . MET A 1 137 ? -2.979 3.174 -2.758 1.00 93.25 137 MET A N 1
ATOM 1030 C CA . MET A 1 137 ? -3.231 2.062 -1.839 1.00 93.25 137 MET A CA 1
ATOM 1031 C C . MET A 1 137 ? -4.612 2.148 -1.182 1.00 93.25 137 MET A C 1
ATOM 1033 O O . MET A 1 137 ? -5.151 1.136 -0.745 1.00 93.25 137 MET A O 1
ATOM 1037 N N . LEU A 1 138 ? -5.191 3.347 -1.142 1.00 92.00 138 LEU A N 1
ATOM 1038 C CA . LEU A 1 138 ? -6.476 3.644 -0.522 1.00 92.00 138 LEU A CA 1
ATOM 1039 C C . LEU A 1 138 ? -7.516 3.960 -1.604 1.00 92.00 138 LEU A C 1
ATOM 1041 O O . LEU A 1 138 ? -7.692 5.110 -2.016 1.00 92.00 138 LEU A O 1
ATOM 1045 N N . ASP A 1 139 ? -8.172 2.926 -2.128 1.00 92.31 139 ASP A N 1
ATOM 1046 C CA . ASP A 1 139 ? -9.458 3.081 -2.805 1.00 92.31 139 ASP A CA 1
ATOM 1047 C C . ASP A 1 139 ? -10.606 3.100 -1.780 1.00 92.31 139 ASP A C 1
ATOM 1049 O O . ASP A 1 139 ? -10.366 3.192 -0.573 1.00 92.31 139 ASP A O 1
ATOM 1053 N N . SER A 1 140 ? -11.855 3.083 -2.247 1.00 91.31 140 SER A N 1
ATOM 1054 C CA . SER A 1 140 ? -13.015 3.107 -1.354 1.00 91.31 140 SER A CA 1
ATOM 1055 C C . SER A 1 140 ? -13.056 1.906 -0.404 1.00 91.31 140 SER A C 1
ATOM 1057 O O . SER A 1 140 ? -13.286 2.105 0.781 1.00 91.31 140 SER A O 1
ATOM 1059 N N . ASP A 1 141 ? -12.764 0.690 -0.879 1.00 90.06 141 ASP A N 1
ATOM 1060 C CA . ASP A 1 141 ? -12.855 -0.530 -0.060 1.00 90.06 141 ASP A CA 1
ATOM 1061 C C . ASP A 1 141 ? -11.748 -0.577 1.005 1.00 90.06 141 ASP A C 1
ATOM 1063 O O . ASP A 1 141 ? -11.997 -0.849 2.185 1.00 90.06 141 ASP A O 1
ATOM 1067 N N . ALA A 1 142 ? -10.514 -0.228 0.628 1.00 93.06 142 ALA A N 1
ATOM 1068 C CA . ALA A 1 142 ? -9.431 -0.126 1.603 1.00 93.06 142 ALA A CA 1
ATOM 1069 C C . ALA A 1 142 ? -9.681 0.998 2.619 1.00 93.06 142 ALA A C 1
ATOM 1071 O O . ALA A 1 142 ? -9.423 0.814 3.809 1.00 93.06 142 ALA A O 1
ATOM 1072 N N . SER A 1 143 ? -10.223 2.138 2.178 1.00 93.81 143 SER A N 1
ATOM 1073 C CA . SER A 1 143 ? -10.574 3.250 3.073 1.00 93.81 143 SER A CA 1
ATOM 1074 C C . SER A 1 143 ? -11.677 2.858 4.059 1.00 93.81 143 SER A C 1
ATOM 1076 O O . SER A 1 143 ? -11.567 3.159 5.248 1.00 93.81 143 SER A O 1
ATOM 1078 N N . ASP A 1 144 ? -12.696 2.130 3.602 1.00 94.31 144 ASP A N 1
ATOM 1079 C CA . ASP A 1 144 ? -13.772 1.620 4.454 1.00 94.31 144 ASP A CA 1
ATOM 1080 C C . ASP A 1 144 ? -13.251 0.605 5.475 1.00 94.31 144 ASP A C 1
ATOM 1082 O O . ASP A 1 144 ? -13.652 0.632 6.644 1.00 94.31 144 ASP A O 1
ATOM 1086 N N . THR A 1 145 ? -12.302 -0.242 5.068 1.00 95.00 145 THR A N 1
ATOM 1087 C CA . THR A 1 145 ? -11.654 -1.207 5.965 1.00 95.00 145 THR A CA 1
ATOM 1088 C C . THR A 1 145 ? -10.808 -0.489 7.028 1.00 95.00 145 THR A C 1
ATOM 1090 O O . THR A 1 145 ? -10.898 -0.827 8.210 1.00 95.00 145 THR A O 1
ATOM 1093 N N . VAL A 1 146 ? -10.057 0.560 6.659 1.00 95.06 146 VAL A N 1
ATOM 1094 C CA . VAL A 1 146 ? -9.330 1.426 7.614 1.00 95.06 146 VAL A CA 1
ATOM 1095 C C . VAL A 1 146 ? -10.298 2.098 8.584 1.00 95.06 146 VAL A C 1
ATOM 1097 O O . VAL A 1 146 ? -10.087 2.056 9.796 1.00 95.06 146 VAL A O 1
ATOM 1100 N N . ALA A 1 147 ? -11.395 2.666 8.081 1.00 94.94 147 ALA A N 1
ATOM 1101 C CA . ALA A 1 147 ? -12.404 3.303 8.917 1.00 94.94 147 ALA A CA 1
ATOM 1102 C C . ALA A 1 147 ? -13.051 2.309 9.895 1.00 94.94 147 ALA A C 1
ATOM 1104 O O . ALA A 1 147 ? -13.304 2.656 11.049 1.00 94.94 147 ALA A O 1
ATOM 1105 N N . ALA A 1 148 ? -13.295 1.068 9.465 1.00 95.31 148 ALA A N 1
ATOM 1106 C CA . ALA A 1 148 ? -13.790 0.008 10.336 1.00 95.31 148 ALA A CA 1
ATOM 1107 C C . ALA A 1 148 ? -12.790 -0.323 11.452 1.00 95.31 148 ALA A C 1
ATOM 1109 O O . ALA A 1 148 ? -13.188 -0.381 12.614 1.00 95.31 148 ALA A O 1
ATOM 1110 N N . ALA A 1 149 ? -11.501 -0.451 11.130 1.00 94.50 149 ALA A N 1
ATOM 1111 C CA . ALA A 1 149 ? -10.460 -0.692 12.126 1.00 94.50 149 ALA A CA 1
ATOM 1112 C C . ALA A 1 149 ? -10.340 0.466 13.137 1.00 94.50 149 ALA A C 1
ATOM 1114 O O . ALA A 1 149 ? -10.253 0.232 14.341 1.00 94.50 149 ALA A O 1
ATOM 1115 N N . CYS A 1 150 ? -10.441 1.718 12.683 1.00 94.75 150 CYS A N 1
ATOM 1116 C CA . CYS A 1 150 ? -10.479 2.880 13.575 1.00 94.75 150 CYS A CA 1
ATOM 1117 C C . CYS A 1 150 ? -11.713 2.877 14.494 1.00 94.75 150 CYS A C 1
ATOM 1119 O O . CYS A 1 150 ? -11.603 3.193 15.677 1.00 94.75 150 CYS A O 1
ATOM 1121 N N . ARG A 1 151 ? -12.891 2.495 13.977 1.00 95.56 151 ARG A N 1
ATOM 1122 C CA . ARG A 1 151 ? -14.111 2.364 14.792 1.00 95.56 151 ARG A CA 1
ATOM 1123 C C . ARG A 1 151 ? -13.976 1.288 15.869 1.00 95.56 151 ARG A C 1
ATOM 1125 O O . ARG A 1 151 ? -14.513 1.482 16.955 1.00 95.56 151 ARG A O 1
ATOM 1132 N N . LEU A 1 152 ? -13.254 0.198 15.601 1.00 94.94 152 LEU A N 1
ATOM 1133 C CA . LEU A 1 152 ? -12.967 -0.827 16.611 1.00 94.94 152 LEU A CA 1
ATOM 1134 C C . LEU A 1 152 ? -12.122 -0.263 17.758 1.00 94.94 152 LEU A C 1
ATOM 1136 O O . LEU A 1 152 ? -12.496 -0.438 18.912 1.00 94.94 152 LEU A O 1
ATOM 1140 N N . LEU A 1 153 ? -11.064 0.501 17.459 1.00 94.38 153 LEU A N 1
ATOM 1141 C CA . LEU A 1 153 ? -10.250 1.156 18.495 1.00 94.38 153 LEU A CA 1
ATOM 1142 C C . LEU A 1 153 ? -11.083 2.092 19.383 1.00 94.38 153 LEU A C 1
ATOM 1144 O O . LEU A 1 153 ? -10.924 2.097 20.604 1.00 94.38 153 LEU A O 1
ATOM 1148 N N . LEU A 1 154 ? -12.000 2.854 18.780 1.00 94.31 154 LEU A N 1
ATOM 1149 C CA . LEU A 1 154 ? -12.929 3.714 19.518 1.00 94.31 154 LEU A CA 1
ATOM 1150 C C . LEU A 1 154 ? -13.907 2.899 20.377 1.00 94.31 154 LEU A C 1
ATOM 1152 O O . LEU A 1 154 ? -14.127 3.244 21.536 1.00 94.31 154 LEU A O 1
ATOM 1156 N N . GLY A 1 155 ? -14.462 1.809 19.839 1.00 95.06 155 GLY A N 1
ATOM 1157 C CA . GLY A 1 155 ? -15.339 0.898 20.581 1.00 95.06 155 GLY A CA 1
ATOM 1158 C C . GLY A 1 155 ? -14.644 0.232 21.773 1.00 95.06 155 GLY A C 1
ATOM 1159 O O . GLY A 1 155 ? -15.264 0.028 22.813 1.00 95.06 155 GLY A O 1
ATOM 1160 N N . GLU A 1 156 ? -13.342 -0.031 21.657 1.00 95.25 156 GLU A N 1
ATOM 1161 C CA . GLU A 1 156 ? -12.486 -0.572 22.720 1.00 95.25 156 GLU A CA 1
ATOM 1162 C C . GLU A 1 156 ? -11.948 0.503 23.684 1.00 95.25 156 GLU A C 1
ATOM 1164 O O . GLU A 1 156 ? -11.189 0.188 24.597 1.00 95.25 156 GLU A O 1
ATOM 1169 N N . SER A 1 157 ? -12.330 1.776 23.516 1.00 93.12 157 SER A N 1
ATOM 1170 C CA . SER A 1 157 ? -11.830 2.912 24.314 1.00 93.12 157 SER A CA 1
ATOM 1171 C C . SER A 1 157 ? -10.303 3.112 24.256 1.00 93.12 157 SER A C 1
ATOM 1173 O O . SER A 1 157 ? -9.709 3.721 25.148 1.00 93.12 157 SER A O 1
ATOM 1175 N N . ARG A 1 158 ? -9.647 2.657 23.181 1.00 94.56 158 ARG A N 1
ATOM 1176 C CA . ARG A 1 158 ? -8.191 2.764 22.958 1.00 94.56 158 ARG A CA 1
ATOM 1177 C C . ARG A 1 158 ? -7.834 4.095 22.298 1.00 94.56 158 ARG A C 1
ATOM 1179 O O . ARG A 1 158 ? -7.327 4.152 21.180 1.00 94.56 158 ARG A O 1
ATOM 1186 N N . MET A 1 159 ? -8.123 5.190 22.999 1.00 93.75 159 MET A N 1
ATOM 1187 C CA . MET A 1 159 ? -8.007 6.552 22.457 1.00 93.75 159 MET A CA 1
ATOM 1188 C C . MET A 1 159 ? -6.585 6.939 22.034 1.00 93.75 159 MET A C 1
ATOM 1190 O O . MET A 1 159 ? -6.427 7.605 21.016 1.00 93.75 159 MET A O 1
ATOM 1194 N N . VAL A 1 160 ? -5.561 6.519 22.784 1.00 94.06 160 VAL A N 1
ATOM 1195 C CA . VAL A 1 160 ? -4.154 6.817 22.455 1.00 94.06 160 VAL A CA 1
ATOM 1196 C C . VAL A 1 160 ? -3.788 6.207 21.105 1.00 94.06 160 VAL A C 1
ATOM 1198 O O . VAL A 1 160 ? -3.341 6.907 20.204 1.00 94.06 160 VAL A O 1
ATOM 1201 N N . GLU A 1 161 ? -4.082 4.922 20.931 1.00 92.44 161 GLU A N 1
ATOM 1202 C CA . GLU A 1 161 ? -3.785 4.201 19.696 1.00 92.44 161 GLU A CA 1
ATOM 1203 C C . GLU A 1 161 ? -4.596 4.725 18.512 1.00 92.44 161 GLU A C 1
ATOM 1205 O O . GLU A 1 161 ? -4.084 4.834 17.401 1.00 92.44 161 GLU A O 1
ATOM 1210 N N . PHE A 1 162 ? -5.857 5.099 18.745 1.00 93.81 162 PHE A N 1
ATOM 1211 C CA . PHE A 1 162 ? -6.670 5.757 17.729 1.00 93.81 162 PHE A CA 1
ATOM 1212 C C . PHE A 1 162 ? -6.013 7.054 17.233 1.00 93.81 162 PHE A C 1
ATOM 1214 O O . PHE A 1 162 ? -5.902 7.254 16.023 1.00 93.81 162 PHE A O 1
ATOM 1221 N N . VAL A 1 163 ? -5.551 7.919 18.144 1.00 94.31 163 VAL A N 1
ATOM 1222 C CA . VAL A 1 163 ? -4.880 9.176 17.777 1.00 94.31 163 VAL A CA 1
ATOM 1223 C C . VAL A 1 163 ? -3.580 8.895 17.024 1.00 94.31 163 VAL A C 1
ATOM 1225 O O . VAL A 1 163 ? -3.372 9.461 15.952 1.00 94.31 163 VAL A O 1
ATOM 1228 N N . GLU A 1 164 ? -2.749 7.970 17.510 1.00 93.19 164 GLU A N 1
ATOM 1229 C CA . GLU A 1 164 ? -1.501 7.579 16.842 1.00 93.19 164 GLU A CA 1
ATOM 1230 C C . GLU A 1 164 ? -1.741 7.080 15.408 1.00 93.19 164 GLU A C 1
ATOM 1232 O O . GLU A 1 164 ? -1.020 7.464 14.480 1.00 93.19 164 GLU A O 1
ATOM 1237 N N . VAL A 1 165 ? -2.785 6.267 15.206 1.00 92.56 165 VAL A N 1
ATOM 1238 C CA . VAL A 1 165 ? -3.196 5.779 13.884 1.00 92.56 165 VAL A CA 1
ATOM 1239 C C . VAL A 1 165 ? -3.646 6.930 12.991 1.00 92.56 165 VAL A C 1
ATOM 1241 O O . VAL A 1 165 ? -3.198 7.017 11.848 1.00 92.56 165 VAL A O 1
ATOM 1244 N N . VAL A 1 166 ? -4.514 7.819 13.480 1.00 92.75 166 VAL A N 1
ATOM 1245 C CA . VAL A 1 166 ? -5.024 8.951 12.691 1.00 92.75 166 VAL A CA 1
ATOM 1246 C C . VAL A 1 166 ? -3.887 9.877 12.269 1.00 92.75 166 VAL A C 1
ATOM 1248 O O . VAL A 1 166 ? -3.816 10.271 11.104 1.00 92.75 166 VAL A O 1
ATOM 1251 N N . GLU A 1 167 ? -2.953 10.174 13.169 1.00 92.06 167 GLU A N 1
ATOM 1252 C CA . GLU A 1 167 ? -1.771 10.962 12.834 1.00 92.06 167 GLU A CA 1
ATOM 1253 C C . GLU A 1 167 ? -0.870 10.253 11.818 1.00 92.06 167 GLU A C 1
ATOM 1255 O O . GLU A 1 167 ? -0.358 10.882 10.888 1.00 92.06 167 GLU A O 1
ATOM 1260 N N . ALA A 1 168 ? -0.668 8.941 11.961 1.00 89.88 168 ALA A N 1
ATOM 1261 C CA . ALA A 1 168 ? 0.115 8.163 11.011 1.00 89.88 168 ALA A CA 1
ATOM 1262 C C . ALA A 1 168 ? -0.539 8.138 9.622 1.00 89.88 168 ALA A C 1
ATOM 1264 O O . ALA A 1 168 ? 0.157 8.306 8.618 1.00 89.88 168 ALA A O 1
ATOM 1265 N N . LEU A 1 169 ? -1.862 7.984 9.545 1.00 88.75 169 LEU A N 1
ATOM 1266 C CA . LEU A 1 169 ? -2.617 8.085 8.296 1.00 88.75 169 LEU A CA 1
ATOM 1267 C C . LEU A 1 169 ? -2.467 9.479 7.685 1.00 88.75 169 LEU A C 1
ATOM 1269 O O . LEU A 1 169 ? -2.126 9.591 6.509 1.00 88.75 169 LEU A O 1
ATOM 1273 N N . ALA A 1 170 ? -2.637 10.535 8.484 1.00 89.44 170 ALA A N 1
ATOM 1274 C CA . ALA A 1 170 ? -2.482 11.911 8.028 1.00 89.44 170 ALA A CA 1
ATOM 1275 C C . ALA A 1 170 ? -1.078 12.166 7.463 1.00 89.44 170 ALA A C 1
ATOM 1277 O O . ALA A 1 170 ? -0.963 12.717 6.372 1.00 89.44 170 ALA A O 1
ATOM 1278 N N . ARG A 1 171 ? -0.013 11.699 8.132 1.00 88.38 171 ARG A N 1
ATOM 1279 C CA . ARG A 1 171 ? 1.370 11.807 7.631 1.00 88.38 171 ARG A CA 1
ATOM 1280 C C . ARG A 1 171 ? 1.556 11.101 6.287 1.00 88.38 171 ARG A C 1
ATOM 1282 O O . ARG A 1 171 ? 2.096 11.704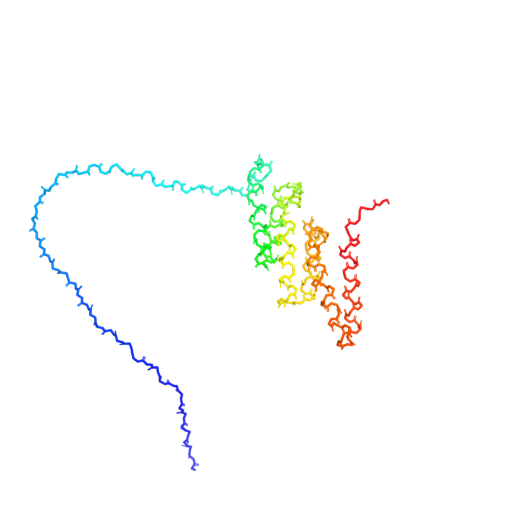 5.365 1.00 88.38 171 ARG A O 1
ATOM 1289 N N . ASN A 1 172 ? 1.086 9.858 6.168 1.00 84.75 172 ASN A N 1
ATOM 1290 C CA . ASN A 1 172 ? 1.218 9.061 4.943 1.00 84.75 172 ASN A CA 1
ATOM 1291 C C . ASN A 1 172 ? 0.378 9.606 3.778 1.00 84.75 172 ASN A C 1
ATOM 1293 O O . ASN A 1 172 ? 0.740 9.412 2.618 1.00 84.75 172 ASN A O 1
ATOM 1297 N N . VAL A 1 173 ? -0.748 10.268 4.062 1.00 81.38 173 VAL A N 1
ATOM 1298 C CA . VAL A 1 173 ? -1.594 10.910 3.046 1.00 81.38 173 VAL A CA 1
ATOM 1299 C C . VAL A 1 173 ? -1.038 12.283 2.652 1.00 81.38 173 VAL A C 1
ATOM 1301 O O . VAL A 1 173 ? -0.959 12.578 1.460 1.00 81.38 173 VAL A O 1
ATOM 1304 N N . ALA A 1 174 ? -0.601 13.093 3.618 1.00 74.94 174 ALA A N 1
ATOM 1305 C CA . ALA A 1 174 ? -0.072 14.439 3.396 1.00 74.94 174 ALA A CA 1
ATOM 1306 C C . ALA A 1 174 ? 1.272 14.436 2.658 1.00 74.94 174 ALA A C 1
ATOM 1308 O O . ALA A 1 174 ? 1.510 15.310 1.828 1.00 74.94 174 ALA A O 1
ATOM 1309 N N . SER A 1 175 ? 2.111 13.413 2.861 1.00 62.53 175 SER A N 1
ATOM 1310 C CA . SER A 1 175 ? 3.353 13.227 2.098 1.00 62.53 175 SER A CA 1
ATOM 1311 C C . SER A 1 175 ? 3.141 13.020 0.588 1.00 62.53 175 SER A C 1
ATOM 1313 O O . SER A 1 175 ? 4.117 12.938 -0.150 1.00 62.53 175 SER A O 1
ATOM 1315 N N . ASN A 1 176 ? 1.889 12.929 0.116 1.00 57.62 176 ASN A N 1
ATOM 1316 C CA . ASN A 1 176 ? 1.541 12.806 -1.303 1.00 57.62 176 ASN A CA 1
ATOM 1317 C C . ASN A 1 176 ? 1.207 14.146 -1.988 1.00 57.62 176 ASN A C 1
ATOM 1319 O O . ASN A 1 176 ? 0.910 14.132 -3.186 1.00 57.62 176 ASN A O 1
ATOM 1323 N N . LEU A 1 177 ? 1.208 15.275 -1.266 1.00 50.47 177 LEU A N 1
ATOM 1324 C CA . LEU A 1 177 ? 0.981 16.597 -1.855 1.00 50.47 177 LEU A CA 1
ATOM 1325 C C . LEU A 1 177 ? 2.295 17.148 -2.434 1.00 50.47 177 LEU A C 1
ATOM 1327 O O . LEU A 1 177 ? 3.312 17.130 -1.738 1.00 50.47 177 LEU A O 1
ATOM 1331 N N . PRO A 1 178 ? 2.313 17.639 -3.689 1.00 47.03 178 PRO A N 1
ATOM 1332 C CA . PRO A 1 178 ? 3.451 18.412 -4.165 1.00 47.03 178 PRO A CA 1
ATOM 1333 C C . PRO A 1 178 ? 3.569 19.667 -3.292 1.00 47.03 178 PRO A C 1
ATOM 1335 O O . PRO A 1 178 ? 2.558 20.318 -3.031 1.00 47.03 178 PRO A O 1
ATOM 1338 N N . ASN A 1 179 ? 4.782 19.986 -2.827 1.00 43.72 179 ASN A N 1
ATOM 1339 C CA . ASN A 1 179 ? 5.064 21.294 -2.236 1.00 43.72 179 ASN A CA 1
ATOM 1340 C C . ASN A 1 179 ? 4.630 22.354 -3.258 1.00 43.72 179 ASN A C 1
ATOM 1342 O O . ASN A 1 179 ? 5.212 22.420 -4.343 1.00 43.72 179 ASN A O 1
ATOM 1346 N N . VAL A 1 180 ? 3.562 23.084 -2.935 1.00 39.03 180 VAL A N 1
ATOM 1347 C CA . VAL A 1 180 ? 3.091 24.251 -3.692 1.00 39.03 180 VAL A CA 1
ATOM 1348 C C . VAL A 1 180 ? 4.008 25.424 -3.393 1.00 39.03 180 VAL A C 1
ATOM 1350 O O . VAL A 1 180 ? 4.338 25.602 -2.198 1.00 39.03 180 VAL A O 1
#

pLDDT: mean 79.13, std 19.94, range [38.12, 97.75]

Secondary structure (DSSP, 8-state):
----------PPPPP--------------PPP------------PPPPPGGGTTT-HHHHHHHHHHHHHHHHTT-HHHHHHHHHHHHHHTTTSSSGGGS-HHHHHHHHHHHHHHH-HHHHHHHHHHHHHTT--HHHH--HHHHHHHHHHHHHHHHTT-HHHHHHHHHHHHHHHHTTS---